Protein AF-A0A0F7LZR5-F1 (afdb_monomer_lite)

Foldseek 3Di:
DPDDCVVVVVVCDPVNVVVVVVVVVVCVVVQLFDFFDPVLLVVLLVLLVVLLVCLVPDPDDPVLSVLSNVLSVQQNVLSVCCVPCPLVSLVVSLVVLVVSCLVCLVVADAPPPPDPSNVSVVSSVVSSVSSQQRSCVRNVNPHPPDDVVVVVCVSNPD

Structure (mmCIF, N/CA/C/O backbone):
data_AF-A0A0F7LZR5-F1
#
_entry.id   AF-A0A0F7LZR5-F1
#
loop_
_atom_site.group_PDB
_atom_site.id
_atom_site.type_symbol
_atom_site.label_atom_id
_atom_site.label_alt_id
_atom_site.label_comp_id
_atom_site.label_asym_id
_atom_site.label_entity_id
_atom_site.label_seq_id
_atom_site.pdbx_PDB_ins_code
_atom_site.Cartn_x
_atom_site.Cartn_y
_atom_site.Cartn_z
_atom_site.occupancy
_atom_site.B_iso_or_equiv
_atom_site.auth_seq_id
_atom_site.auth_comp_id
_atom_site.auth_asym_id
_atom_site.auth_atom_id
_atom_site.pdbx_PDB_model_num
ATOM 1 N N . MET A 1 1 ? 41.044 -17.926 -28.451 1.00 36.34 1 MET A N 1
ATOM 2 C CA . MET A 1 1 ? 40.329 -17.796 -29.738 1.00 36.34 1 MET A CA 1
ATOM 3 C C . MET A 1 1 ? 40.082 -16.314 -29.977 1.00 36.34 1 MET A C 1
ATOM 5 O O . MET A 1 1 ? 39.224 -15.752 -29.316 1.00 36.34 1 MET A O 1
ATOM 9 N N . ASN A 1 2 ? 40.868 -15.677 -30.850 1.00 54.12 2 ASN A N 1
ATOM 10 C CA . ASN A 1 2 ? 40.634 -14.297 -31.284 1.00 54.12 2 ASN A CA 1
ATOM 11 C C . ASN A 1 2 ? 39.696 -14.355 -32.491 1.00 54.12 2 ASN A C 1
ATOM 13 O O . ASN A 1 2 ? 40.158 -14.516 -33.619 1.00 54.12 2 ASN A O 1
ATOM 17 N N . ALA A 1 3 ? 38.384 -14.325 -32.260 1.00 63.50 3 ALA A N 1
ATOM 18 C CA . ALA A 1 3 ? 37.450 -14.141 -33.363 1.00 63.50 3 ALA A CA 1
ATOM 19 C C . ALA A 1 3 ? 37.677 -12.733 -33.938 1.00 63.50 3 ALA A C 1
ATOM 21 O O . ALA A 1 3 ? 37.559 -11.752 -33.204 1.00 63.50 3 ALA A O 1
ATOM 22 N N . SER A 1 4 ? 38.059 -12.635 -35.218 1.00 68.94 4 SER A N 1
ATOM 23 C CA . SER A 1 4 ? 38.174 -11.336 -35.891 1.00 68.94 4 SER A CA 1
ATOM 24 C C . SER A 1 4 ? 36.799 -10.662 -35.919 1.00 68.94 4 SER A C 1
ATOM 26 O O . SER A 1 4 ? 35.791 -11.300 -36.222 1.00 68.94 4 SER A O 1
ATOM 28 N N . TRP A 1 5 ? 36.769 -9.374 -35.580 1.00 69.44 5 TRP A N 1
ATOM 29 C CA . TRP A 1 5 ? 35.590 -8.503 -35.606 1.00 69.44 5 TRP A CA 1
ATOM 30 C C . TRP A 1 5 ? 35.135 -8.163 -37.039 1.00 69.44 5 TRP A C 1
ATOM 32 O O . TRP A 1 5 ? 33.976 -7.832 -37.283 1.00 69.44 5 TRP A O 1
ATOM 42 N N . GLU A 1 6 ? 36.032 -8.299 -38.015 1.00 72.75 6 GLU A N 1
ATOM 43 C CA . GLU A 1 6 ? 35.832 -7.860 -39.402 1.00 72.75 6 GLU A CA 1
ATOM 44 C C . GLU A 1 6 ? 34.637 -8.500 -40.139 1.00 72.75 6 GLU A C 1
ATOM 46 O O . GLU A 1 6 ? 33.969 -7.784 -40.889 1.00 72.75 6 GLU A O 1
ATOM 51 N N . PRO A 1 7 ? 34.304 -9.796 -39.959 1.00 70.12 7 PRO A N 1
ATOM 52 C CA . PRO A 1 7 ? 33.141 -10.400 -40.612 1.00 70.12 7 PRO A CA 1
ATOM 53 C C . PRO A 1 7 ? 31.813 -9.853 -40.076 1.00 70.12 7 PRO A C 1
ATOM 55 O O . PRO A 1 7 ? 30.851 -9.736 -40.832 1.00 70.12 7 PRO A O 1
ATOM 58 N N . TRP A 1 8 ? 31.772 -9.494 -38.790 1.00 67.38 8 TRP A N 1
ATOM 59 C CA . TRP A 1 8 ? 30.579 -8.990 -38.107 1.00 67.38 8 TRP A CA 1
ATOM 60 C C . TRP A 1 8 ? 30.313 -7.523 -38.443 1.00 67.38 8 TRP A C 1
ATOM 62 O O . TRP A 1 8 ? 29.168 -7.137 -38.656 1.00 67.38 8 TRP A O 1
ATOM 72 N N . HIS A 1 9 ? 31.372 -6.724 -38.607 1.00 64.62 9 HIS A N 1
ATOM 73 C CA . HIS A 1 9 ? 31.260 -5.325 -39.026 1.00 64.62 9 HIS A CA 1
ATOM 74 C C . HIS A 1 9 ? 30.577 -5.167 -40.396 1.00 64.62 9 HIS A C 1
ATOM 76 O O . HIS A 1 9 ? 29.868 -4.197 -40.627 1.00 64.62 9 HIS A O 1
ATOM 82 N N . LYS A 1 10 ? 30.748 -6.129 -41.315 1.00 69.81 10 LYS A N 1
ATOM 83 C CA . LYS A 1 10 ? 30.091 -6.098 -42.636 1.00 69.81 10 LYS A CA 1
ATOM 84 C C . LYS A 1 10 ? 28.596 -6.431 -42.601 1.00 69.81 10 LYS A C 1
ATOM 86 O O . LYS A 1 10 ? 27.925 -6.222 -43.604 1.00 69.81 10 LYS A O 1
ATOM 91 N N . GLN A 1 11 ? 28.098 -6.977 -41.492 1.00 71.56 11 GLN A N 1
ATOM 92 C CA . GLN A 1 11 ? 26.682 -7.315 -41.301 1.00 71.56 11 GLN A CA 1
ATOM 93 C C . GLN A 1 11 ? 25.914 -6.218 -40.548 1.00 71.56 11 GLN A C 1
ATOM 95 O O . GLN A 1 11 ? 24.690 -6.246 -40.517 1.00 71.56 11 GLN A O 1
ATOM 100 N N . LEU A 1 12 ? 26.625 -5.258 -39.950 1.00 72.50 12 LEU A N 1
ATOM 101 C CA . LEU A 1 12 ? 26.056 -4.091 -39.282 1.00 72.50 12 LEU A CA 1
ATOM 102 C C . LEU A 1 12 ? 26.033 -2.923 -40.268 1.00 72.50 12 LEU A C 1
ATOM 104 O O . LEU A 1 12 ? 26.916 -2.066 -40.259 1.00 72.50 12 LEU A O 1
ATOM 108 N N . ASP A 1 13 ? 25.046 -2.927 -41.159 1.00 79.31 13 ASP A N 1
ATOM 109 C CA . ASP A 1 13 ? 24.793 -1.788 -42.031 1.00 79.31 13 ASP A CA 1
ATOM 110 C C . ASP A 1 13 ? 24.132 -0.628 -41.264 1.00 79.31 13 ASP A C 1
ATOM 112 O O . ASP A 1 13 ? 23.649 -0.767 -40.136 1.00 79.31 13 ASP A O 1
ATOM 116 N N . GLU A 1 14 ? 24.154 0.556 -41.871 1.00 77.75 14 GLU A N 1
ATOM 117 C CA . GLU A 1 14 ? 23.625 1.784 -41.274 1.00 77.75 14 GLU A CA 1
ATOM 118 C C . GLU A 1 14 ? 22.157 1.639 -40.814 1.00 77.75 14 GLU A C 1
ATOM 120 O O . GLU A 1 14 ? 21.854 2.008 -39.676 1.00 77.75 14 GLU A O 1
ATOM 125 N N . PRO A 1 15 ? 21.247 1.019 -41.598 1.00 83.31 15 PRO A N 1
ATOM 126 C CA . PRO A 1 15 ? 19.884 0.730 -41.150 1.00 83.31 15 PRO A CA 1
ATOM 127 C C . PRO A 1 15 ? 19.816 -0.173 -39.913 1.00 83.31 15 PRO A C 1
ATOM 129 O O . PRO A 1 15 ? 19.000 0.079 -39.025 1.00 83.31 15 PRO A O 1
ATOM 132 N N . THR A 1 16 ? 20.669 -1.198 -39.818 1.00 82.56 16 THR A N 1
ATOM 133 C CA . THR A 1 16 ? 20.734 -2.084 -38.645 1.00 82.56 16 THR A CA 1
ATOM 134 C C . THR A 1 16 ? 21.206 -1.328 -37.405 1.00 82.56 16 THR A C 1
ATOM 136 O O . THR A 1 16 ? 20.631 -1.500 -36.330 1.00 82.56 16 THR A O 1
ATOM 139 N N . LEU A 1 17 ? 22.203 -0.450 -37.544 1.00 83.81 17 LEU A N 1
ATOM 140 C CA . LEU A 1 17 ? 22.686 0.401 -36.452 1.00 83.81 17 LEU A CA 1
ATOM 141 C C . LEU A 1 17 ? 21.621 1.400 -35.990 1.00 83.81 17 LEU A C 1
ATOM 143 O O . LEU A 1 17 ? 21.428 1.557 -34.785 1.00 83.81 17 LEU A O 1
ATOM 147 N N . TYR A 1 18 ? 20.875 2.006 -36.917 1.00 84.56 18 TYR A N 1
ATOM 148 C CA . TYR A 1 18 ? 19.732 2.851 -36.574 1.00 84.56 18 TYR A CA 1
ATOM 149 C C . TYR A 1 18 ? 18.621 2.060 -35.882 1.00 84.56 18 TYR A C 1
ATOM 151 O O . TYR A 1 18 ? 18.083 2.519 -34.879 1.00 84.56 18 TYR A O 1
ATOM 159 N N . GLY A 1 19 ? 18.302 0.853 -36.355 1.00 85.56 19 GLY A N 1
ATOM 160 C CA . GLY A 1 19 ? 17.333 -0.033 -35.705 1.00 85.56 19 GLY A CA 1
ATOM 161 C C . GLY A 1 19 ? 17.742 -0.397 -34.275 1.00 85.56 19 GLY A C 1
ATOM 162 O O . GLY A 1 19 ? 16.918 -0.340 -33.363 1.00 85.56 19 GLY A O 1
ATOM 163 N N . LEU A 1 20 ? 19.026 -0.694 -34.060 1.00 85.88 20 LEU A N 1
ATOM 164 C CA . LEU A 1 20 ? 19.613 -0.918 -32.737 1.00 85.88 20 LEU A CA 1
ATOM 165 C C . LEU A 1 20 ? 19.554 0.333 -31.863 1.00 85.88 20 LEU A C 1
ATOM 167 O O . LEU A 1 20 ? 19.222 0.219 -30.689 1.00 85.88 20 LEU A O 1
ATOM 171 N N . GLN A 1 21 ? 19.829 1.511 -32.420 1.00 82.50 21 GLN A N 1
ATOM 172 C CA . GLN A 1 21 ? 19.726 2.777 -31.702 1.00 82.50 21 GLN A CA 1
ATOM 173 C C . GLN A 1 21 ? 18.281 3.066 -31.287 1.00 82.50 21 GLN A C 1
ATOM 175 O O . GLN A 1 21 ? 18.044 3.378 -30.129 1.00 82.50 21 GLN A O 1
ATOM 180 N N . PHE A 1 22 ? 17.302 2.885 -32.176 1.00 85.44 22 PHE A N 1
ATOM 181 C CA . PHE A 1 22 ? 15.886 3.023 -31.833 1.00 85.44 22 PHE A CA 1
ATOM 182 C C . PHE A 1 22 ? 15.444 1.997 -30.791 1.00 85.44 22 PHE A C 1
ATOM 184 O O . PHE A 1 22 ? 14.719 2.348 -29.866 1.00 85.44 22 PHE A O 1
ATOM 191 N N . ALA A 1 23 ? 15.881 0.741 -30.910 1.00 82.56 23 ALA A N 1
ATOM 192 C CA . ALA A 1 23 ? 15.577 -0.295 -29.931 1.00 82.56 23 ALA A CA 1
ATOM 193 C C . ALA A 1 23 ? 16.229 -0.001 -28.574 1.00 82.56 23 ALA A C 1
ATOM 195 O O . ALA A 1 23 ? 15.583 -0.180 -27.548 1.00 82.56 23 ALA A O 1
ATOM 196 N N . ALA A 1 24 ? 17.470 0.489 -28.556 1.00 78.00 24 ALA A N 1
ATOM 197 C CA . ALA A 1 24 ? 18.178 0.901 -27.350 1.00 78.00 24 ALA A CA 1
ATOM 198 C C . ALA A 1 24 ? 17.545 2.147 -26.719 1.00 78.00 24 ALA A C 1
ATOM 200 O O . ALA A 1 24 ? 17.369 2.177 -25.507 1.00 78.00 24 ALA A O 1
ATOM 201 N N . ASP A 1 25 ? 17.134 3.130 -27.519 1.00 74.94 25 ASP A N 1
ATOM 202 C CA . ASP A 1 25 ? 16.418 4.322 -27.066 1.00 74.94 25 ASP A CA 1
ATOM 203 C C . ASP A 1 25 ? 15.039 3.957 -26.516 1.00 74.94 25 ASP A C 1
ATOM 205 O O . ASP A 1 25 ? 14.636 4.455 -25.468 1.00 74.94 25 ASP A O 1
ATOM 209 N N . GLN A 1 26 ? 14.307 3.071 -27.192 1.00 77.19 26 GLN A N 1
ATOM 210 C CA . GLN A 1 26 ? 13.007 2.585 -26.739 1.00 77.19 26 GLN A CA 1
ATOM 211 C C . GLN A 1 26 ? 13.154 1.757 -25.464 1.00 77.19 26 GLN A C 1
ATOM 213 O O . GLN A 1 26 ? 12.394 1.952 -24.515 1.00 77.19 26 GLN A O 1
ATOM 218 N N . LEU A 1 27 ? 14.157 0.875 -25.415 1.00 69.94 27 LEU A N 1
ATOM 219 C CA . LEU A 1 27 ? 14.478 0.094 -24.233 1.00 69.94 27 LEU A CA 1
ATOM 220 C C . LEU A 1 27 ? 14.853 1.027 -23.089 1.00 69.94 27 LEU A C 1
ATOM 222 O O . LEU A 1 27 ? 14.236 0.913 -22.048 1.00 69.94 27 LEU A O 1
ATOM 226 N N . SER A 1 28 ? 15.740 1.999 -23.301 1.00 64.69 28 SER A N 1
ATOM 227 C CA . SER A 1 28 ? 16.153 3.005 -22.316 1.00 64.69 28 SER A CA 1
ATOM 228 C C . SER A 1 28 ? 14.973 3.821 -21.777 1.00 64.69 28 SER A C 1
ATOM 230 O O . SER A 1 28 ? 14.853 4.014 -20.567 1.00 64.69 28 SER A O 1
ATOM 232 N N . ARG A 1 29 ? 14.049 4.242 -22.653 1.00 63.53 29 ARG A N 1
ATOM 233 C CA . ARG A 1 29 ? 12.808 4.935 -22.265 1.00 63.53 29 ARG A CA 1
ATOM 234 C C . ARG A 1 29 ? 11.862 4.023 -21.481 1.00 63.53 29 ARG A C 1
ATOM 236 O O . ARG A 1 29 ? 11.240 4.474 -20.526 1.00 63.53 29 ARG A O 1
ATOM 243 N N . SER A 1 30 ? 11.765 2.745 -21.851 1.00 61.44 30 SER A N 1
ATOM 244 C CA . SER A 1 30 ? 10.934 1.752 -21.150 1.00 61.44 30 SER A CA 1
ATOM 245 C C . SER A 1 30 ? 11.573 1.211 -19.860 1.00 61.44 30 SER A C 1
ATOM 247 O O . SER A 1 30 ? 10.865 0.813 -18.937 1.00 61.44 30 SER A O 1
ATOM 249 N N . SER A 1 31 ? 12.905 1.247 -19.769 1.00 54.59 31 SER A N 1
ATOM 250 C CA . SER A 1 31 ? 13.726 0.769 -18.657 1.00 54.59 31 SER A CA 1
ATOM 251 C C . SER A 1 31 ? 13.988 1.852 -17.614 1.00 54.59 31 SER A C 1
ATOM 253 O O . SER A 1 31 ? 14.720 1.603 -16.662 1.00 54.59 31 SER A O 1
ATOM 255 N N . GLY A 1 32 ? 13.391 3.043 -17.759 1.00 51.31 32 GLY A N 1
ATOM 256 C CA . GLY A 1 32 ? 13.350 4.066 -16.705 1.00 51.31 32 GLY A CA 1
ATOM 257 C C . GLY A 1 32 ? 12.636 3.596 -15.430 1.00 51.31 32 GLY A C 1
ATOM 258 O O . GLY A 1 32 ? 12.654 4.290 -14.419 1.00 51.31 32 GLY A O 1
ATOM 259 N N . LYS A 1 33 ? 12.026 2.406 -15.470 1.00 55.88 33 LYS A N 1
ATOM 260 C CA . LYS A 1 33 ? 11.484 1.704 -14.314 1.00 55.88 33 LYS A CA 1
ATOM 261 C C . LYS A 1 33 ? 12.590 0.889 -13.655 1.00 55.88 33 LYS A C 1
ATOM 263 O O . LYS A 1 33 ? 12.980 -0.169 -14.150 1.00 55.88 33 LYS A O 1
ATOM 268 N N . THR A 1 34 ? 13.099 1.377 -12.535 1.00 62.09 34 THR A N 1
ATOM 269 C CA . THR A 1 34 ? 13.981 0.609 -11.660 1.00 62.09 34 THR A CA 1
ATOM 270 C C . THR A 1 34 ? 13.169 -0.518 -11.031 1.00 62.09 34 THR A C 1
ATOM 272 O O . THR A 1 34 ? 12.163 -0.288 -10.359 1.00 62.09 34 THR A O 1
ATOM 275 N N . ALA A 1 35 ? 13.592 -1.763 -11.262 1.00 68.50 35 ALA A N 1
ATOM 276 C CA . ALA A 1 35 ? 13.039 -2.889 -10.525 1.00 68.50 35 ALA A CA 1
ATOM 277 C C . ALA A 1 35 ? 13.261 -2.644 -9.027 1.00 68.50 35 ALA A C 1
ATOM 279 O O . ALA A 1 35 ? 14.375 -2.326 -8.602 1.00 68.50 35 ALA A O 1
ATOM 280 N N . LEU A 1 36 ? 12.197 -2.773 -8.240 1.00 77.44 36 LEU A N 1
ATOM 281 C CA . LEU A 1 36 ? 12.289 -2.653 -6.796 1.00 77.44 36 LEU A CA 1
ATOM 282 C C . LEU A 1 36 ? 13.160 -3.792 -6.252 1.00 77.44 36 LEU A C 1
ATOM 284 O O . LEU A 1 36 ? 13.072 -4.921 -6.752 1.00 77.44 36 LEU A O 1
ATOM 288 N N . PRO A 1 37 ? 13.998 -3.534 -5.233 1.00 79.19 37 PRO A N 1
ATOM 289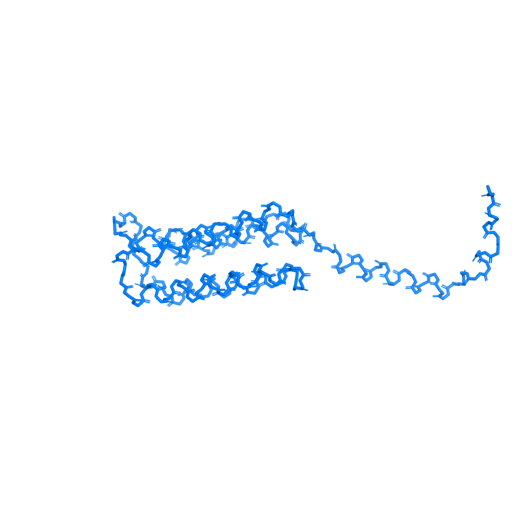 C CA . PRO A 1 37 ? 14.721 -4.593 -4.548 1.00 79.19 37 PRO A CA 1
ATOM 290 C C . PRO A 1 37 ? 13.748 -5.667 -4.045 1.00 79.19 37 PRO A C 1
ATOM 292 O O . PRO A 1 37 ? 12.741 -5.346 -3.419 1.00 79.19 37 PRO A O 1
ATOM 295 N N . GLY A 1 38 ? 14.058 -6.949 -4.270 1.00 81.44 38 GLY A N 1
ATOM 296 C CA . GLY A 1 38 ? 13.178 -8.059 -3.865 1.00 81.44 38 GLY A CA 1
ATOM 297 C C . GLY A 1 38 ? 12.797 -8.021 -2.380 1.00 81.44 38 GLY A C 1
ATOM 298 O O . G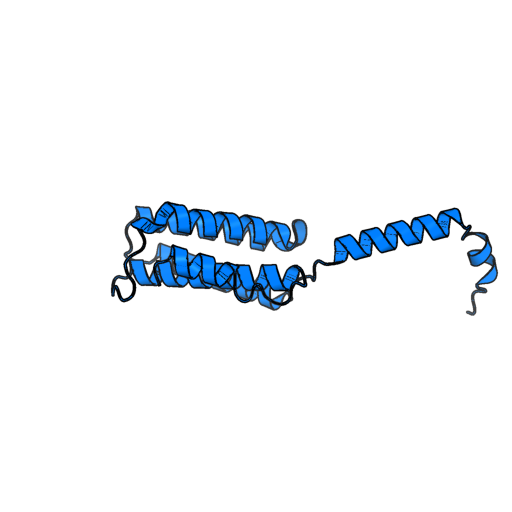LY A 1 38 ? 11.638 -8.228 -2.041 1.00 81.44 38 GLY A O 1
ATOM 299 N N . LYS A 1 39 ? 13.736 -7.607 -1.519 1.00 86.75 39 LYS A N 1
ATOM 300 C CA . LYS A 1 39 ? 13.509 -7.390 -0.081 1.00 86.75 39 LYS A CA 1
ATOM 301 C C . LYS A 1 39 ? 12.372 -6.406 0.230 1.00 86.75 39 LYS A C 1
ATOM 303 O O . LYS A 1 39 ? 11.688 -6.567 1.234 1.00 86.75 39 LYS A O 1
ATOM 308 N N . ASP A 1 40 ? 12.172 -5.385 -0.604 1.00 88.25 40 ASP A N 1
ATOM 309 C CA . ASP A 1 40 ? 11.177 -4.341 -0.355 1.00 88.25 40 ASP A CA 1
ATOM 310 C C . ASP A 1 40 ? 9.778 -4.850 -0.722 1.00 88.25 40 ASP A C 1
ATOM 312 O O . ASP A 1 40 ? 8.811 -4.573 -0.015 1.00 88.25 40 ASP A O 1
ATOM 316 N N . ILE A 1 41 ? 9.693 -5.671 -1.774 1.00 90.44 41 ILE A N 1
ATOM 317 C CA . ILE A 1 41 ? 8.477 -6.397 -2.159 1.00 90.44 41 ILE A CA 1
ATOM 318 C C . ILE A 1 41 ? 8.110 -7.449 -1.104 1.00 90.44 41 ILE A C 1
ATOM 320 O O . ILE A 1 41 ? 6.955 -7.521 -0.693 1.00 90.44 41 ILE A O 1
ATOM 324 N N . GLU A 1 42 ? 9.083 -8.225 -0.623 1.00 91.38 42 GLU A N 1
ATOM 325 C CA . GLU A 1 42 ? 8.882 -9.219 0.441 1.00 91.38 42 GLU A CA 1
ATOM 326 C C . GLU A 1 42 ? 8.434 -8.563 1.759 1.00 91.38 42 GLU A C 1
ATOM 328 O O . GLU A 1 42 ? 7.507 -9.047 2.410 1.00 91.38 42 GLU A O 1
ATOM 333 N N . SER A 1 43 ? 9.038 -7.425 2.128 1.00 93.50 43 SER A N 1
ATOM 334 C CA . SER A 1 43 ? 8.621 -6.625 3.290 1.00 93.50 43 SER A CA 1
ATOM 335 C C . SER A 1 43 ? 7.180 -6.145 3.143 1.00 93.50 43 SER A C 1
ATOM 337 O O . SER A 1 43 ? 6.389 -6.315 4.066 1.00 93.50 43 SER A O 1
ATOM 339 N N . LEU A 1 44 ? 6.820 -5.587 1.981 1.00 94.12 44 LEU A N 1
ATOM 340 C CA . LEU A 1 44 ? 5.461 -5.115 1.715 1.00 94.12 44 LEU A CA 1
ATOM 341 C C . LEU A 1 44 ? 4.443 -6.262 1.781 1.00 94.12 44 LEU A C 1
ATOM 343 O O . LEU A 1 44 ? 3.365 -6.096 2.348 1.00 94.12 44 LEU A O 1
ATOM 347 N N . GLN A 1 45 ? 4.788 -7.432 1.241 1.00 94.50 45 GLN A N 1
ATOM 348 C CA . GLN A 1 45 ? 3.940 -8.619 1.314 1.00 94.50 45 GLN A CA 1
ATOM 349 C C . GLN A 1 45 ? 3.703 -9.059 2.766 1.00 94.50 45 GLN A C 1
ATOM 351 O O . GLN A 1 45 ? 2.563 -9.319 3.144 1.00 94.50 45 GLN A O 1
ATOM 356 N N . SER A 1 46 ? 4.755 -9.086 3.589 1.00 94.94 46 SER A N 1
ATOM 357 C CA . SER A 1 46 ? 4.651 -9.425 5.015 1.00 94.94 46 SER A CA 1
ATOM 358 C C . SER A 1 46 ? 3.807 -8.408 5.793 1.00 94.94 46 SER A C 1
ATOM 360 O O . SER A 1 46 ? 2.946 -8.790 6.583 1.00 94.94 46 SER A O 1
ATOM 362 N N . GLU A 1 47 ? 3.998 -7.110 5.539 1.00 94.56 47 GLU A N 1
ATOM 363 C CA . GLU A 1 47 ? 3.207 -6.032 6.151 1.00 94.56 47 GLU A CA 1
ATOM 364 C C . GLU A 1 47 ? 1.714 -6.143 5.793 1.00 94.56 47 GLU A C 1
ATOM 366 O O . GLU A 1 47 ? 0.854 -5.973 6.661 1.00 94.56 47 GLU A O 1
ATOM 371 N N . LEU A 1 48 ? 1.399 -6.476 4.537 1.00 95.88 48 LEU A N 1
ATOM 372 C CA . LEU A 1 48 ? 0.029 -6.708 4.069 1.00 95.88 48 LEU A CA 1
ATOM 373 C C . LEU A 1 48 ? -0.629 -7.898 4.759 1.00 95.88 48 LEU A C 1
ATOM 375 O O . LEU A 1 48 ? -1.769 -7.783 5.203 1.00 95.88 48 LEU A O 1
ATOM 379 N N . GLU A 1 49 ? 0.076 -9.022 4.852 1.00 95.62 49 GLU A N 1
ATOM 380 C CA . GLU A 1 49 ? -0.442 -10.244 5.471 1.00 95.62 49 GLU A CA 1
ATOM 381 C C . GLU A 1 49 ? -0.709 -10.030 6.965 1.00 95.62 49 GLU A C 1
ATOM 383 O O . GLU A 1 49 ? -1.804 -10.301 7.453 1.00 95.62 49 GLU A O 1
ATOM 388 N N . GLN A 1 50 ? 0.226 -9.381 7.662 1.00 96.06 50 GLN A N 1
ATOM 389 C CA . GLN A 1 50 ? 0.031 -8.990 9.057 1.00 96.06 50 GLN A CA 1
ATOM 390 C C . GLN A 1 50 ? -1.155 -8.037 9.233 1.00 96.06 50 GLN A C 1
ATOM 392 O O . GLN A 1 50 ? -1.912 -8.156 10.198 1.00 96.06 50 GLN A O 1
ATOM 397 N N . LEU A 1 51 ? -1.332 -7.053 8.346 1.00 96.69 51 LEU A N 1
ATOM 398 C CA . LEU A 1 51 ? -2.452 -6.120 8.451 1.00 96.69 51 LEU A CA 1
ATOM 399 C C . LEU A 1 51 ? -3.794 -6.799 8.147 1.00 96.69 51 LEU A C 1
ATOM 401 O O . LEU A 1 51 ? -4.769 -6.513 8.841 1.00 96.69 51 LEU A O 1
ATOM 405 N N . LEU A 1 52 ? -3.839 -7.715 7.177 1.00 96.56 52 LEU A N 1
ATOM 406 C CA . LEU A 1 52 ? -5.010 -8.548 6.891 1.00 96.56 52 LEU A CA 1
ATOM 407 C C . LEU A 1 52 ? -5.416 -9.359 8.124 1.00 96.56 52 LEU A C 1
ATOM 409 O O . LEU A 1 52 ? -6.551 -9.225 8.582 1.00 96.56 52 LEU A O 1
ATOM 413 N N . ASP A 1 53 ? -4.485 -10.114 8.708 1.00 96.62 53 ASP A N 1
ATOM 414 C CA . ASP A 1 53 ? -4.741 -10.933 9.897 1.00 96.62 53 ASP A CA 1
ATOM 415 C C . ASP A 1 53 ? -5.226 -10.083 11.076 1.00 96.62 53 ASP A C 1
ATOM 417 O O . ASP A 1 53 ? -6.217 -10.416 11.736 1.00 96.62 53 ASP A O 1
ATOM 421 N N . ASN A 1 54 ? -4.590 -8.928 11.292 1.00 96.50 54 ASN A N 1
ATOM 422 C CA . ASN A 1 54 ? -5.000 -7.982 12.325 1.00 96.50 54 ASN A CA 1
ATOM 423 C C . ASN A 1 54 ? -6.429 -7.469 12.090 1.00 96.50 54 ASN A C 1
ATOM 425 O O . ASN A 1 54 ? -7.229 -7.439 13.021 1.00 96.50 54 ASN A O 1
ATOM 429 N N . VAL A 1 55 ? -6.786 -7.086 10.858 1.00 97.06 55 VAL A N 1
ATOM 430 C CA . VAL A 1 55 ? -8.141 -6.611 10.529 1.00 97.06 55 VAL A CA 1
ATOM 431 C C . VAL A 1 55 ? -9.175 -7.716 10.755 1.00 97.06 55 VAL A C 1
ATOM 433 O O . VAL A 1 55 ? -10.218 -7.448 11.360 1.00 97.06 55 VAL A O 1
ATOM 436 N N . ILE A 1 56 ? -8.891 -8.951 10.326 1.00 96.00 56 ILE A N 1
ATOM 437 C CA . ILE A 1 56 ? -9.780 -10.108 10.519 1.00 96.00 56 ILE A CA 1
ATOM 438 C C . ILE A 1 56 ? -10.038 -10.332 12.013 1.00 96.00 56 ILE A C 1
ATOM 440 O O . ILE A 1 56 ? -11.202 -10.407 12.429 1.00 96.00 56 ILE A O 1
ATOM 444 N N . GLY A 1 57 ? -8.968 -10.369 12.812 1.00 95.88 57 GLY A N 1
ATOM 445 C CA . GLY A 1 57 ? -9.009 -10.623 14.254 1.00 95.88 57 GLY A CA 1
ATOM 446 C C . GLY A 1 57 ? -9.441 -9.441 15.129 1.00 95.88 57 GLY A C 1
ATOM 447 O O . GLY A 1 57 ? -9.616 -9.622 16.328 1.00 95.88 57 GLY A O 1
ATOM 448 N N . SER A 1 58 ? -9.608 -8.243 14.566 1.00 96.62 58 SER A N 1
ATOM 449 C CA . SER A 1 58 ? -9.952 -7.032 15.328 1.00 96.62 58 SER A CA 1
ATOM 450 C C . SER A 1 58 ? -11.410 -6.977 15.793 1.00 96.62 58 SER A C 1
ATOM 452 O O . SER A 1 58 ? -12.255 -7.708 15.291 1.00 96.62 58 SER A O 1
ATOM 454 N N . ASP A 1 59 ? -11.747 -6.026 16.663 1.00 95.38 59 ASP A N 1
ATOM 455 C CA . ASP A 1 59 ? -13.135 -5.742 17.069 1.00 95.38 59 ASP A CA 1
ATOM 456 C C . ASP A 1 59 ? -13.757 -4.544 16.322 1.00 95.38 59 ASP A C 1
ATOM 458 O O . ASP A 1 59 ? -14.779 -3.996 16.739 1.00 95.38 59 ASP A O 1
ATOM 462 N N . ILE A 1 60 ? -13.161 -4.106 15.202 1.00 96.00 60 ILE A N 1
ATOM 463 C CA . ILE A 1 60 ? -13.719 -2.992 14.419 1.00 96.00 60 ILE A CA 1
ATOM 464 C C . ILE A 1 60 ? -15.044 -3.393 13.741 1.00 96.00 60 ILE A C 1
ATOM 466 O O . ILE A 1 60 ? -15.267 -4.581 13.468 1.00 96.00 60 ILE A O 1
ATOM 470 N N . PRO A 1 61 ? -15.921 -2.424 13.408 1.00 95.81 61 PRO A N 1
ATOM 471 C CA . PRO A 1 61 ? -17.211 -2.706 12.783 1.00 95.81 61 PRO A CA 1
ATOM 472 C C . PRO A 1 61 ? -17.088 -3.587 11.535 1.00 95.81 61 PRO A C 1
ATOM 474 O O . PRO A 1 61 ? -16.214 -3.374 10.696 1.00 95.81 61 PRO A O 1
ATOM 477 N N . GLN A 1 62 ? -18.002 -4.546 11.365 1.00 95.50 62 GLN A N 1
ATOM 478 C CA . GLN A 1 62 ? -17.938 -5.530 10.275 1.00 95.50 62 GLN A CA 1
ATOM 479 C C . GLN A 1 62 ? -17.902 -4.888 8.878 1.00 95.50 62 GLN A C 1
ATOM 481 O O . GLN A 1 62 ? -17.176 -5.358 8.002 1.00 95.50 62 GLN A O 1
ATOM 486 N N . GLY A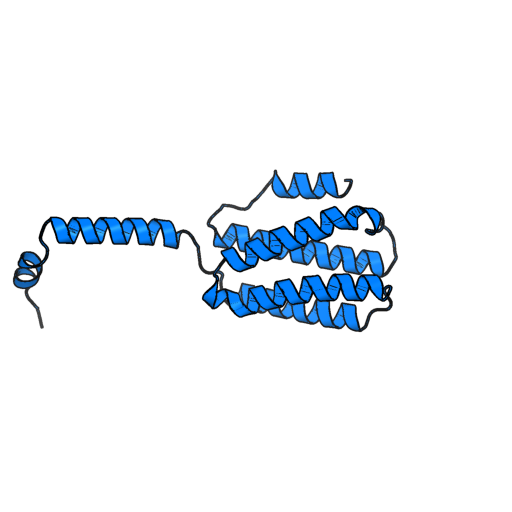 1 63 ? -18.638 -3.789 8.679 1.00 93.94 63 GLY A N 1
ATOM 487 C CA . GLY A 1 63 ? -18.576 -3.013 7.438 1.00 93.94 63 GLY A CA 1
ATOM 488 C C . GLY A 1 63 ? -17.178 -2.446 7.181 1.00 93.94 63 GLY A C 1
ATOM 489 O O . GLY A 1 63 ? -16.657 -2.574 6.076 1.00 93.94 63 GLY A O 1
ATOM 490 N N . LEU A 1 64 ? -16.528 -1.911 8.218 1.00 94.06 64 LEU A N 1
ATOM 491 C CA . LEU A 1 64 ? -15.169 -1.380 8.129 1.00 94.06 64 LEU A CA 1
ATOM 492 C C . LEU A 1 64 ? -14.135 -2.489 7.884 1.00 94.06 64 LEU A C 1
ATOM 494 O O . LEU A 1 64 ? -13.252 -2.312 7.047 1.00 94.06 64 LEU A O 1
ATOM 498 N N . LYS A 1 65 ? -14.286 -3.662 8.521 1.00 96.88 65 LYS A N 1
ATOM 499 C CA . LYS A 1 65 ? -13.467 -4.844 8.195 1.00 96.88 65 LYS A CA 1
ATOM 500 C C . LYS A 1 65 ? -13.558 -5.177 6.712 1.00 96.88 65 LYS A C 1
ATOM 502 O O . LYS A 1 65 ? -12.534 -5.259 6.046 1.00 96.88 65 LYS A O 1
ATOM 507 N N . ALA A 1 66 ? -14.772 -5.329 6.180 1.00 95.81 66 ALA A N 1
ATOM 508 C CA . ALA A 1 66 ? -14.975 -5.669 4.774 1.00 95.81 66 ALA A CA 1
ATOM 509 C C . ALA A 1 66 ? -14.354 -4.625 3.828 1.00 95.81 66 ALA A C 1
ATOM 511 O O . ALA A 1 66 ? -13.743 -4.992 2.823 1.00 95.81 66 ALA A O 1
ATOM 512 N N . LEU A 1 67 ? -14.458 -3.335 4.170 1.00 94.44 67 LEU A N 1
ATOM 513 C CA . LEU A 1 67 ? -13.824 -2.256 3.414 1.00 94.44 67 LEU A CA 1
ATOM 514 C C . LEU A 1 67 ? -12.295 -2.369 3.413 1.00 94.44 67 LEU A C 1
ATOM 516 O O . LEU A 1 67 ? -11.693 -2.288 2.341 1.00 94.44 67 LEU A O 1
ATOM 520 N N . PHE A 1 68 ? -11.661 -2.589 4.568 1.00 96.62 68 PHE A N 1
ATOM 521 C CA . PHE A 1 68 ? -10.210 -2.774 4.625 1.00 96.62 68 PHE A CA 1
ATOM 522 C C . PHE A 1 68 ? -9.769 -4.031 3.883 1.00 96.62 68 PHE A C 1
ATOM 524 O O . PHE A 1 68 ? -8.896 -3.933 3.027 1.00 96.62 68 PHE A O 1
ATOM 531 N N . LEU A 1 69 ? -10.407 -5.179 4.128 1.00 96.75 69 LEU A N 1
ATOM 532 C CA . LEU A 1 69 ? -10.052 -6.442 3.474 1.00 96.75 69 LEU A CA 1
ATOM 533 C C . LEU A 1 69 ? -10.097 -6.328 1.951 1.00 96.75 69 LEU A C 1
ATOM 535 O O . LEU A 1 69 ? -9.161 -6.757 1.285 1.00 96.75 69 LEU A O 1
ATOM 539 N N . ARG A 1 70 ? -11.124 -5.678 1.390 1.00 95.75 70 ARG A N 1
ATOM 540 C CA . ARG A 1 70 ? -11.214 -5.448 -0.059 1.00 95.75 70 ARG A CA 1
ATOM 541 C C . ARG A 1 70 ? -10.001 -4.688 -0.603 1.00 95.75 70 ARG A C 1
ATOM 543 O O . ARG A 1 70 ? -9.460 -5.069 -1.635 1.00 95.75 70 ARG A O 1
ATOM 550 N N . ASN A 1 71 ? -9.599 -3.603 0.059 1.00 95.50 71 ASN A N 1
ATOM 551 C CA . ASN A 1 71 ? -8.476 -2.785 -0.403 1.00 95.50 71 ASN A CA 1
ATOM 552 C C . ASN A 1 71 ? -7.134 -3.502 -0.198 1.00 95.50 71 ASN A C 1
ATOM 554 O O . ASN A 1 71 ? -6.301 -3.509 -1.098 1.00 95.50 71 ASN A O 1
ATOM 558 N 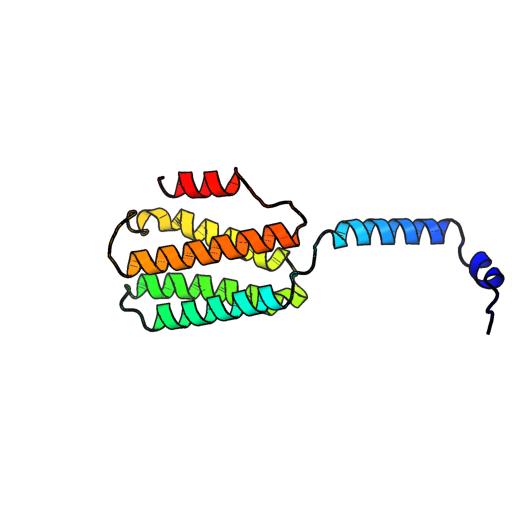N . LEU A 1 72 ? -6.943 -4.145 0.956 1.00 97.25 72 LEU A N 1
ATOM 559 C CA . LEU A 1 72 ? -5.726 -4.892 1.273 1.00 97.25 72 LEU A CA 1
ATOM 560 C C . LEU A 1 72 ? -5.516 -6.073 0.319 1.00 97.25 72 LEU A C 1
ATOM 562 O O . LEU A 1 72 ? -4.401 -6.281 -0.148 1.00 97.25 72 LEU A O 1
ATOM 566 N N . GLU A 1 73 ? -6.577 -6.801 -0.036 1.00 96.94 73 GLU A N 1
ATOM 567 C CA . GLU A 1 73 ? -6.510 -7.884 -1.024 1.00 96.94 73 GLU A CA 1
ATOM 568 C C . GLU A 1 73 ? -6.180 -7.383 -2.432 1.00 96.94 73 GLU A C 1
ATOM 570 O O . GLU A 1 73 ? -5.396 -8.011 -3.142 1.00 96.94 73 GLU A O 1
ATOM 575 N N . SER A 1 74 ? -6.724 -6.229 -2.826 1.00 96.06 74 SER A N 1
ATOM 576 C CA . SER A 1 74 ? -6.401 -5.592 -4.109 1.00 96.06 74 SER A CA 1
ATOM 577 C C . SER A 1 74 ? -4.907 -5.255 -4.195 1.00 96.06 74 SER A C 1
ATOM 579 O O . SER A 1 74 ? -4.221 -5.630 -5.150 1.00 96.06 74 SER A O 1
ATOM 581 N N . ILE A 1 75 ? -4.365 -4.650 -3.133 1.00 96.56 75 ILE A N 1
ATOM 582 C CA . ILE A 1 75 ? -2.935 -4.347 -3.027 1.00 96.56 75 ILE A CA 1
ATOM 583 C C . ILE A 1 75 ? -2.109 -5.641 -3.028 1.00 96.56 75 ILE A C 1
ATOM 585 O O . ILE A 1 75 ? -1.151 -5.754 -3.793 1.00 96.56 75 ILE A O 1
ATOM 589 N N . ARG A 1 76 ? -2.489 -6.645 -2.226 1.00 95.75 76 ARG A N 1
ATOM 590 C CA . ARG A 1 76 ? -1.805 -7.948 -2.162 1.00 95.75 76 ARG A CA 1
ATOM 591 C C . ARG A 1 76 ? -1.748 -8.626 -3.527 1.00 95.75 76 ARG A C 1
ATOM 593 O O . ARG A 1 76 ? -0.699 -9.143 -3.912 1.00 95.75 76 ARG A O 1
ATOM 600 N N . HIS A 1 77 ? -2.843 -8.590 -4.282 1.00 95.31 77 HIS A N 1
ATOM 601 C CA . HIS A 1 77 ? -2.879 -9.109 -5.642 1.00 95.31 77 HIS A CA 1
ATOM 602 C C . HIS A 1 77 ? -1.893 -8.372 -6.555 1.00 95.31 77 HIS A C 1
ATOM 604 O O . HIS A 1 77 ? -1.162 -9.016 -7.306 1.00 95.31 77 HIS A O 1
ATOM 610 N N . SER A 1 78 ? -1.823 -7.043 -6.474 1.00 94.75 78 SER A N 1
ATOM 611 C CA . SER A 1 78 ? -0.875 -6.261 -7.271 1.00 94.75 78 SER A CA 1
ATOM 612 C C . SER A 1 78 ? 0.585 -6.560 -6.934 1.00 94.75 78 SER A C 1
ATOM 614 O O . SER A 1 78 ? 1.397 -6.759 -7.840 1.00 94.75 78 SER A O 1
ATOM 616 N N . VAL A 1 79 ? 0.905 -6.711 -5.646 1.00 94.19 79 VAL A N 1
ATOM 617 C CA . VAL A 1 79 ? 2.225 -7.170 -5.187 1.00 94.19 79 VAL A CA 1
ATOM 618 C C . VAL A 1 79 ? 2.557 -8.547 -5.770 1.00 94.19 79 VAL A C 1
ATOM 620 O O . VAL A 1 79 ? 3.648 -8.739 -6.306 1.00 94.19 79 VAL A O 1
ATOM 623 N N . LEU A 1 80 ? 1.605 -9.486 -5.756 1.00 91.94 80 LEU A N 1
ATOM 624 C CA . LEU A 1 80 ? 1.787 -10.826 -6.325 1.00 91.94 80 LEU A CA 1
ATOM 625 C C . LEU A 1 80 ? 2.099 -10.784 -7.831 1.00 91.94 80 LEU A C 1
ATOM 627 O O . LEU A 1 80 ? 2.975 -11.510 -8.307 1.00 91.94 80 LEU A O 1
ATOM 631 N N . VAL A 1 81 ? 1.403 -9.933 -8.591 1.00 91.81 81 VAL A N 1
ATOM 632 C CA . VAL A 1 81 ? 1.602 -9.806 -10.046 1.00 91.81 81 VAL A CA 1
ATOM 633 C C . VAL A 1 81 ? 2.649 -8.755 -10.430 1.00 91.81 81 VAL A C 1
ATOM 635 O O . VAL A 1 81 ? 2.825 -8.488 -11.620 1.00 91.81 81 VAL A O 1
ATOM 638 N N . TYR A 1 82 ? 3.398 -8.200 -9.470 1.00 89.81 82 TYR A N 1
ATOM 639 C CA . TYR A 1 82 ? 4.435 -7.190 -9.713 1.00 89.81 82 TYR A CA 1
ATOM 640 C C . TYR A 1 82 ? 5.475 -7.653 -10.740 1.00 89.81 82 TYR A C 1
ATOM 642 O O . TYR A 1 82 ? 5.876 -6.894 -11.615 1.00 89.81 82 TYR A O 1
ATOM 650 N N . ARG A 1 83 ? 5.868 -8.933 -10.717 1.00 82.88 83 ARG A N 1
ATOM 651 C CA . ARG A 1 83 ? 6.818 -9.494 -11.699 1.00 82.88 83 ARG A CA 1
ATOM 652 C C . ARG A 1 83 ? 6.301 -9.478 -13.144 1.00 82.88 83 ARG A C 1
ATOM 654 O O . ARG A 1 83 ? 7.092 -9.668 -14.061 1.00 82.88 83 ARG A O 1
ATOM 661 N N . ILE A 1 84 ? 4.994 -9.296 -13.329 1.00 86.44 84 ILE A N 1
ATOM 662 C CA . ILE A 1 84 ? 4.315 -9.252 -14.628 1.00 86.44 84 ILE A CA 1
ATOM 663 C C . ILE A 1 84 ? 3.998 -7.801 -15.002 1.00 86.44 84 ILE A C 1
ATOM 665 O O . ILE A 1 84 ? 4.329 -7.368 -16.101 1.00 86.44 84 ILE A O 1
ATOM 669 N N . LYS A 1 85 ? 3.361 -7.050 -14.094 1.00 86.31 85 LYS A N 1
ATOM 670 C CA . LYS A 1 85 ? 2.898 -5.674 -14.344 1.00 86.31 85 LYS A CA 1
ATOM 671 C C . LYS A 1 85 ? 3.948 -4.596 -14.060 1.00 86.31 85 LYS A C 1
ATOM 673 O O . LYS A 1 85 ? 3.765 -3.447 -14.448 1.00 86.31 85 LYS A O 1
ATOM 678 N N . GLY A 1 86 ? 5.036 -4.942 -13.380 1.00 87.56 86 GLY A N 1
ATOM 679 C CA . GLY A 1 86 ? 6.028 -3.984 -12.910 1.00 87.56 86 GLY A CA 1
ATOM 680 C C . GLY A 1 86 ? 5.429 -2.945 -11.961 1.00 87.56 86 GLY A C 1
ATOM 681 O O . GLY A 1 86 ? 4.431 -3.190 -11.281 1.00 87.56 86 GLY A O 1
ATOM 682 N N . ILE A 1 87 ? 6.055 -1.767 -11.927 1.00 89.12 87 ILE A N 1
ATOM 683 C CA . ILE A 1 87 ? 5.662 -0.670 -11.033 1.00 89.12 87 ILE A CA 1
ATOM 684 C C . ILE A 1 87 ? 4.262 -0.115 -11.326 1.00 89.12 87 ILE A C 1
ATOM 686 O O . ILE A 1 87 ? 3.598 0.346 -10.403 1.00 89.12 87 ILE A O 1
ATOM 690 N N . ASP A 1 88 ? 3.787 -0.229 -12.570 1.00 89.06 88 ASP A N 1
ATOM 691 C CA . ASP A 1 88 ? 2.486 0.305 -12.989 1.00 89.06 88 ASP A CA 1
ATOM 692 C C . ASP A 1 88 ? 1.339 -0.353 -12.218 1.00 89.06 88 ASP A C 1
ATOM 694 O O . ASP A 1 88 ? 0.406 0.315 -11.790 1.00 89.06 88 ASP A O 1
ATOM 698 N N . GLY A 1 89 ? 1.432 -1.664 -11.965 1.00 91.12 89 GLY A N 1
ATOM 699 C CA . GLY A 1 89 ? 0.411 -2.369 -11.192 1.00 91.12 89 GLY A CA 1
ATOM 700 C C . GLY A 1 89 ? 0.291 -1.846 -9.758 1.00 91.12 89 GLY A C 1
ATOM 701 O O . GLY A 1 89 ? -0.818 -1.739 -9.232 1.00 91.12 89 GLY A O 1
ATOM 702 N N . LEU A 1 90 ? 1.417 -1.523 -9.112 1.00 92.56 90 LEU A N 1
ATOM 703 C CA . LEU A 1 90 ? 1.426 -0.972 -7.751 1.00 92.56 90 LEU A CA 1
ATOM 704 C C . LEU A 1 90 ? 0.899 0.462 -7.720 1.00 92.56 90 LEU A C 1
ATOM 706 O O . LEU A 1 90 ? 0.218 0.844 -6.774 1.00 92.56 90 LEU A O 1
ATOM 710 N N . GLU A 1 91 ? 1.178 1.239 -8.761 1.00 93.06 91 GLU A N 1
ATOM 711 C CA . GLU A 1 91 ? 0.664 2.597 -8.902 1.00 93.06 91 GLU A CA 1
ATOM 712 C C . GLU A 1 91 ? -0.849 2.634 -9.125 1.00 93.06 91 GLU A C 1
ATOM 714 O O . GLU A 1 91 ? -1.539 3.403 -8.464 1.00 93.06 91 GLU A O 1
ATOM 719 N N . GLU A 1 92 ? -1.391 1.757 -9.970 1.00 94.19 92 GLU A N 1
ATOM 720 C CA . GLU A 1 92 ? -2.843 1.636 -10.136 1.00 94.19 92 GLU A CA 1
ATOM 721 C C . GLU A 1 92 ? -3.548 1.318 -8.802 1.00 94.19 92 GLU A C 1
ATOM 723 O O . GLU A 1 92 ? -4.639 1.825 -8.532 1.00 94.19 92 GLU A O 1
ATOM 728 N N . GLU A 1 93 ? -2.946 0.473 -7.955 1.00 95.19 93 GLU A N 1
ATOM 729 C CA . GLU A 1 93 ? -3.483 0.205 -6.615 1.00 95.19 93 GLU A CA 1
ATOM 730 C C . GLU A 1 93 ? -3.301 1.376 -5.654 1.00 95.19 93 GLU A C 1
ATOM 732 O O . GLU A 1 93 ? -4.182 1.621 -4.832 1.00 95.19 93 GLU A O 1
ATOM 737 N N . LEU A 1 94 ? -2.196 2.116 -5.754 1.00 95.06 94 LEU A N 1
ATOM 738 C CA . LEU A 1 94 ? -1.991 3.336 -4.979 1.00 95.06 94 LEU A CA 1
ATOM 739 C C . LEU A 1 94 ? -3.087 4.360 -5.284 1.00 95.06 94 LEU A C 1
ATOM 741 O O . LEU A 1 94 ? -3.712 4.881 -4.362 1.00 95.06 94 LEU A O 1
ATOM 745 N N . GLU A 1 95 ? -3.365 4.612 -6.563 1.00 92.62 95 GLU A N 1
ATOM 746 C CA . GLU A 1 95 ? -4.433 5.516 -6.996 1.00 92.62 95 GLU A CA 1
ATOM 747 C C . GLU A 1 95 ? -5.802 5.055 -6.480 1.00 92.62 95 GLU A C 1
ATOM 749 O O . GLU A 1 95 ? -6.570 5.860 -5.944 1.00 92.62 95 GLU A O 1
ATOM 754 N N . ARG A 1 96 ? -6.094 3.749 -6.567 1.00 95.62 96 ARG A N 1
ATOM 755 C CA . ARG A 1 96 ? -7.317 3.161 -5.996 1.00 95.62 96 ARG A CA 1
ATOM 756 C C . ARG A 1 96 ? -7.397 3.355 -4.483 1.00 95.62 96 ARG A C 1
ATOM 758 O O . ARG A 1 96 ? -8.456 3.739 -3.985 1.00 95.62 96 ARG A O 1
ATOM 765 N N . ALA A 1 97 ? -6.307 3.124 -3.756 1.00 93.56 97 ALA A N 1
ATOM 766 C CA . ALA A 1 97 ? -6.260 3.256 -2.305 1.00 93.56 97 ALA A CA 1
ATOM 767 C C . ALA A 1 97 ? -6.414 4.717 -1.854 1.00 93.56 97 ALA A C 1
ATOM 769 O O . ALA A 1 97 ? -7.162 4.997 -0.917 1.00 93.56 97 ALA A O 1
ATOM 770 N N . VAL A 1 98 ? -5.791 5.667 -2.558 1.00 92.25 98 VAL A N 1
ATOM 771 C CA . VAL A 1 98 ? -6.001 7.107 -2.337 1.00 92.25 98 VAL A CA 1
ATOM 772 C C . VAL A 1 98 ? -7.449 7.491 -2.641 1.00 92.25 98 VAL A C 1
ATOM 774 O O . VAL A 1 98 ? -8.087 8.167 -1.836 1.00 92.25 98 VAL A O 1
ATOM 777 N N . GLY A 1 99 ? -8.017 7.010 -3.749 1.00 90.94 99 GLY A N 1
ATOM 778 C CA . GLY A 1 99 ? -9.431 7.210 -4.066 1.00 90.94 99 GLY A CA 1
ATOM 779 C C . GLY A 1 99 ? -10.354 6.669 -2.971 1.00 90.94 99 GLY A C 1
ATOM 780 O O . GLY A 1 99 ? -11.304 7.339 -2.567 1.00 90.94 99 GLY A O 1
ATOM 781 N N . PHE A 1 100 ? -10.042 5.497 -2.419 1.00 92.56 100 PHE A N 1
ATOM 782 C CA . PHE A 1 100 ? -10.752 4.931 -1.276 1.00 92.56 100 PHE A CA 1
ATOM 783 C C . PHE A 1 100 ? -10.689 5.845 -0.042 1.00 92.56 100 PHE A C 1
ATOM 785 O O . PHE A 1 100 ? -11.733 6.103 0.557 1.00 92.56 100 PHE A O 1
ATOM 792 N N . LEU A 1 101 ? -9.517 6.386 0.302 1.00 90.38 101 LEU A N 1
ATOM 793 C CA . LEU A 1 101 ? -9.358 7.340 1.408 1.00 90.38 101 LEU A CA 1
ATOM 794 C C . LEU A 1 101 ? -10.221 8.592 1.213 1.00 90.38 101 LEU A C 1
ATOM 796 O O . LEU A 1 101 ? -10.934 9.009 2.123 1.00 90.38 101 LEU A O 1
ATOM 800 N N . VAL A 1 102 ? -10.206 9.158 0.005 1.00 91.19 102 VAL A N 1
ATOM 801 C CA . VAL A 1 102 ? -10.994 10.349 -0.345 1.00 91.19 102 VAL A CA 1
ATOM 802 C C . VAL A 1 102 ? -12.496 10.079 -0.220 1.00 91.19 102 VAL A C 1
ATOM 804 O O . VAL A 1 102 ? -13.224 10.887 0.360 1.00 91.19 102 VAL A O 1
ATOM 807 N N . LEU A 1 103 ? -12.966 8.938 -0.732 1.00 91.56 103 LEU A N 1
ATOM 808 C CA . LEU A 1 103 ? -14.384 8.568 -0.725 1.00 91.56 103 LEU A CA 1
ATOM 809 C C . LEU A 1 103 ? -14.925 8.277 0.679 1.00 91.56 103 LEU A C 1
ATOM 811 O O . LEU A 1 103 ? -16.099 8.528 0.938 1.00 91.56 103 LEU A O 1
ATOM 815 N N . ASN A 1 104 ? -14.081 7.772 1.579 1.00 92.25 104 ASN A N 1
ATOM 816 C CA . ASN A 1 104 ? -14.480 7.370 2.931 1.00 92.25 104 ASN A CA 1
ATOM 817 C C . ASN A 1 104 ? -14.025 8.376 3.994 1.00 92.25 104 ASN A C 1
ATOM 819 O O . ASN A 1 104 ? -14.091 8.073 5.177 1.00 92.25 104 ASN A O 1
ATOM 823 N N . ARG A 1 105 ? -13.596 9.587 3.605 1.00 89.81 105 ARG A N 1
ATOM 824 C CA . ARG A 1 105 ? -13.052 10.614 4.517 1.00 89.81 105 ARG A CA 1
ATOM 825 C C . ARG A 1 105 ? -13.926 10.905 5.743 1.00 89.81 105 ARG A C 1
ATOM 827 O O . ARG A 1 105 ? -13.412 11.256 6.794 1.00 89.81 105 ARG A O 1
ATOM 834 N N . GLN A 1 106 ? -15.243 10.784 5.591 1.00 90.75 106 GLN A N 1
ATOM 835 C CA . GLN A 1 106 ? -16.237 11.032 6.640 1.00 90.75 106 GLN A CA 1
ATOM 836 C C . GLN A 1 106 ? -16.321 9.900 7.673 1.00 90.75 106 GLN A C 1
ATOM 838 O O . GLN A 1 106 ? -16.764 10.130 8.792 1.00 90.75 106 GLN A O 1
ATOM 843 N N . ASP A 1 107 ? -15.864 8.704 7.303 1.00 90.44 107 ASP A N 1
ATOM 844 C CA . ASP A 1 107 ? -15.822 7.510 8.148 1.00 90.44 107 ASP A CA 1
ATOM 845 C C . ASP A 1 107 ? -14.463 7.357 8.857 1.00 90.44 107 ASP A C 1
ATOM 847 O O . ASP A 1 107 ? -14.251 6.410 9.621 1.00 90.44 107 ASP A O 1
ATOM 851 N N . ILE A 1 108 ? -13.525 8.277 8.598 1.00 92.56 108 ILE A N 1
ATOM 852 C CA . ILE A 1 108 ? -12.206 8.320 9.230 1.00 92.56 108 ILE A CA 1
ATOM 853 C C . ILE A 1 108 ? -12.342 9.069 10.560 1.00 92.56 108 ILE A C 1
ATOM 855 O O . ILE A 1 108 ? -12.673 10.257 10.554 1.00 92.56 108 ILE A O 1
ATOM 859 N N . PRO A 1 109 ? -12.079 8.414 11.708 1.00 93.75 109 PRO A N 1
ATOM 860 C CA . PRO A 1 109 ? -12.126 9.079 13.002 1.00 93.75 109 PRO A CA 1
ATOM 861 C C . PRO A 1 109 ? -11.127 10.235 13.068 1.00 93.75 109 PRO A C 1
ATOM 863 O O . PRO A 1 109 ? -10.073 10.187 12.424 1.00 93.75 109 PRO A O 1
ATOM 866 N N . ALA A 1 110 ? -11.439 11.253 13.870 1.00 91.25 110 ALA A N 1
ATOM 867 C CA . ALA A 1 110 ? -10.589 12.427 14.036 1.00 91.25 110 ALA A CA 1
ATOM 868 C C . ALA A 1 110 ? -9.185 12.061 14.553 1.00 91.25 110 ALA A C 1
ATOM 870 O O . ALA A 1 110 ? -8.962 11.001 15.144 1.00 91.25 110 ALA A O 1
ATOM 871 N N . GLU A 1 111 ? -8.217 12.946 14.330 1.00 87.50 111 GLU A N 1
ATOM 872 C CA . GLU A 1 111 ? -6.880 12.765 14.891 1.00 87.50 111 GLU A CA 1
ATOM 873 C C . GLU A 1 111 ? -6.928 12.732 16.428 1.00 87.50 111 GLU A C 1
ATOM 875 O O . GLU A 1 111 ? -7.621 13.528 17.058 1.00 87.50 111 GLU A O 1
ATOM 880 N N . GLY A 1 112 ? -6.204 11.782 17.030 1.00 86.75 112 GLY A N 1
ATOM 881 C CA . GLY A 1 112 ? -6.194 11.570 18.481 1.00 86.75 112 GLY A CA 1
ATOM 882 C C . GLY A 1 112 ? -7.365 10.744 19.028 1.00 86.75 112 GLY A C 1
ATOM 883 O O . GLY A 1 112 ? -7.416 10.512 20.235 1.00 86.75 112 GLY A O 1
ATOM 884 N N . ASP A 1 113 ? -8.282 10.272 18.177 1.00 92.75 113 ASP A N 1
ATOM 885 C CA . ASP A 1 113 ? -9.343 9.347 18.584 1.00 92.75 113 ASP A CA 1
ATOM 886 C C . ASP A 1 113 ? -8.737 8.022 19.114 1.00 92.75 113 ASP A C 1
ATOM 888 O O . ASP A 1 113 ? -7.950 7.381 18.413 1.00 92.75 113 ASP A O 1
ATOM 892 N N . PRO A 1 114 ? -9.072 7.582 20.345 1.00 92.19 114 PRO A N 1
ATOM 893 C CA . PRO A 1 114 ? -8.478 6.389 20.949 1.00 92.19 114 PRO A CA 1
ATOM 894 C C . PRO A 1 114 ? -9.079 5.065 20.442 1.00 92.19 114 PRO A C 1
ATOM 896 O O . PRO A 1 114 ? -8.670 3.998 20.907 1.00 92.19 114 PRO A O 1
ATOM 899 N N . SER A 1 115 ? -10.066 5.104 19.541 1.00 94.06 115 SER A N 1
ATOM 900 C CA . SER A 1 115 ? -10.754 3.920 19.026 1.00 94.06 115 SER A CA 1
ATOM 901 C C . SER A 1 115 ? -9.824 2.986 18.256 1.00 94.06 115 SER A C 1
ATOM 903 O O . SER A 1 115 ? -8.896 3.396 17.558 1.00 94.06 115 SER A O 1
ATOM 905 N N . GLU A 1 116 ? -10.131 1.689 18.310 1.00 93.62 116 GLU A N 1
ATOM 906 C CA . GLU A 1 116 ? -9.452 0.697 17.474 1.00 93.62 116 GLU A CA 1
ATOM 907 C C . GLU A 1 116 ? -9.586 1.037 15.984 1.00 93.62 116 GLU A C 1
ATOM 909 O O . GLU A 1 116 ? -8.606 0.960 15.248 1.00 93.62 116 GLU A O 1
ATOM 914 N N . SER A 1 117 ? -10.760 1.504 15.540 1.00 94.56 117 SER A N 1
ATOM 915 C CA . SER A 1 117 ? -10.990 1.937 14.155 1.00 94.56 117 SER A CA 1
ATOM 916 C C . SER A 1 117 ? -9.965 2.971 13.687 1.00 94.56 117 SER A C 1
ATOM 918 O O . SER A 1 117 ? -9.451 2.854 12.573 1.00 94.56 117 SER A O 1
ATOM 920 N N . ARG A 1 118 ? -9.617 3.949 14.537 1.00 94.56 118 ARG A N 1
ATOM 921 C CA . ARG A 1 118 ? -8.597 4.955 14.221 1.00 94.56 118 ARG A CA 1
ATOM 922 C C . ARG A 1 118 ? -7.235 4.313 13.964 1.00 94.56 118 ARG A C 1
ATOM 924 O O . ARG A 1 118 ? -6.601 4.626 12.959 1.00 94.56 118 ARG A O 1
ATOM 931 N N . LYS A 1 119 ? -6.824 3.362 14.807 1.00 94.88 119 LYS A N 1
ATOM 932 C CA . LYS A 1 119 ? -5.549 2.640 14.652 1.00 94.88 119 LYS A CA 1
ATOM 933 C C . LYS A 1 119 ? -5.470 1.896 13.318 1.00 94.88 119 LYS A C 1
ATOM 935 O O . LYS A 1 119 ? -4.415 1.871 12.692 1.00 94.88 119 LYS A O 1
ATOM 940 N N . TYR A 1 120 ? -6.568 1.290 12.862 1.00 95.56 120 TYR A N 1
ATOM 941 C CA . TYR A 1 120 ? -6.592 0.592 11.570 1.00 95.56 120 TYR A CA 1
ATOM 942 C C . TYR A 1 120 ? -6.556 1.547 10.378 1.00 95.56 120 TYR A C 1
ATOM 944 O O . TYR A 1 120 ? -5.859 1.258 9.405 1.00 95.56 120 TYR A O 1
ATOM 952 N N . TRP A 1 121 ? -7.219 2.702 10.470 1.00 95.38 121 TRP A N 1
ATOM 953 C CA . TRP A 1 121 ? -7.056 3.764 9.478 1.00 95.38 121 TRP A CA 1
ATOM 954 C C . TRP A 1 121 ? -5.605 4.243 9.401 1.00 95.38 121 TRP A C 1
ATOM 956 O O . TRP A 1 121 ? -5.060 4.321 8.307 1.00 95.38 121 TRP A O 1
ATOM 966 N N . GLU A 1 122 ? -4.947 4.487 10.536 1.00 93.81 122 GLU A N 1
ATOM 967 C CA . GLU A 1 122 ? -3.532 4.886 10.587 1.00 93.81 122 GLU A CA 1
ATOM 968 C C . GLU A 1 122 ? -2.604 3.835 9.974 1.00 93.81 122 GLU A C 1
ATOM 970 O O . GLU A 1 122 ? -1.770 4.174 9.137 1.00 93.81 122 GLU A O 1
ATOM 975 N N . LYS A 1 123 ? -2.800 2.550 10.297 1.00 95.12 123 LYS A N 1
ATOM 976 C CA . LYS A 1 123 ? -2.054 1.452 9.661 1.00 95.12 123 LYS A CA 1
ATOM 977 C C . LYS A 1 123 ? -2.268 1.417 8.145 1.00 95.12 123 LYS A C 1
ATOM 979 O O . LYS A 1 123 ? -1.309 1.227 7.400 1.00 95.12 123 LYS A O 1
ATOM 984 N N . PHE A 1 124 ? -3.503 1.620 7.683 1.00 95.25 124 PHE A N 1
ATOM 985 C CA . PHE A 1 124 ? -3.807 1.679 6.255 1.00 95.25 124 PHE A CA 1
ATOM 986 C C . PHE A 1 124 ? -3.149 2.894 5.583 1.00 95.25 124 PHE A C 1
ATOM 988 O O . PHE A 1 124 ? -2.564 2.747 4.515 1.00 95.25 124 PHE A O 1
ATOM 995 N N . PHE A 1 125 ? -3.152 4.071 6.218 1.00 93.88 125 PHE A N 1
ATOM 996 C CA . PHE A 1 125 ? -2.429 5.248 5.724 1.00 93.88 125 PHE A CA 1
ATOM 997 C C . PHE A 1 125 ? -0.926 4.997 5.602 1.00 93.88 125 PHE A C 1
ATOM 999 O O . PHE A 1 125 ? -0.343 5.320 4.571 1.00 93.88 125 PHE A O 1
ATOM 1006 N N . SER A 1 126 ? -0.303 4.398 6.621 1.00 93.12 126 SER A N 1
ATOM 1007 C CA . SER A 1 126 ? 1.122 4.058 6.580 1.00 93.12 126 SER A CA 1
ATOM 1008 C C . SER A 1 126 ? 1.447 3.076 5.455 1.00 93.12 126 SER A C 1
ATOM 1010 O O . SER A 1 126 ? 2.465 3.231 4.787 1.00 93.12 126 SER A O 1
ATOM 1012 N N . LEU A 1 127 ? 0.570 2.102 5.200 1.00 95.44 127 LEU A N 1
ATOM 1013 C CA . LEU A 1 127 ? 0.716 1.182 4.075 1.00 95.44 127 LEU A CA 1
ATOM 1014 C C . LEU A 1 127 ? 0.622 1.915 2.725 1.00 95.44 127 LEU A C 1
ATOM 1016 O O . LEU A 1 127 ? 1.450 1.688 1.846 1.00 95.44 127 LEU A O 1
ATOM 1020 N N . VAL A 1 128 ? -0.354 2.812 2.560 1.00 94.31 128 VAL A N 1
ATOM 1021 C CA . VAL A 1 128 ? -0.508 3.627 1.342 1.00 94.31 128 VAL A CA 1
ATOM 1022 C C . VAL A 1 128 ? 0.721 4.510 1.110 1.00 94.31 128 VAL A C 1
ATOM 1024 O O . VAL A 1 128 ? 1.227 4.562 -0.010 1.00 94.31 128 VAL A O 1
ATOM 1027 N N . ASP A 1 129 ? 1.250 5.146 2.158 1.00 91.19 129 ASP A N 1
ATOM 1028 C CA . ASP A 1 129 ? 2.477 5.944 2.067 1.00 91.19 129 ASP A CA 1
ATOM 1029 C C . ASP A 1 129 ? 3.694 5.084 1.686 1.00 91.19 129 ASP A C 1
ATOM 1031 O O . ASP A 1 129 ? 4.468 5.447 0.800 1.00 91.19 129 ASP A O 1
ATOM 1035 N N . ARG A 1 130 ? 3.821 3.885 2.267 1.00 93.25 130 ARG A N 1
ATOM 1036 C CA . ARG A 1 130 ? 4.874 2.926 1.905 1.00 93.25 130 ARG A CA 1
ATOM 1037 C C . ARG A 1 130 ? 4.801 2.536 0.426 1.00 93.25 130 ARG A C 1
ATOM 1039 O O . ARG A 1 130 ? 5.831 2.505 -0.247 1.00 93.25 130 ARG A O 1
ATOM 1046 N N . ILE A 1 131 ? 3.607 2.269 -0.106 1.00 93.44 131 ILE A N 1
ATOM 1047 C CA . ILE A 1 131 ? 3.416 1.961 -1.534 1.00 93.44 131 ILE A CA 1
ATOM 1048 C C . ILE A 1 131 ? 3.787 3.174 -2.392 1.00 93.44 131 ILE A C 1
ATOM 1050 O O . ILE A 1 131 ? 4.481 3.014 -3.392 1.00 93.44 131 ILE A O 1
ATOM 1054 N N . ASN A 1 132 ? 3.395 4.384 -1.988 1.00 92.06 132 ASN A N 1
ATOM 1055 C CA . ASN A 1 132 ? 3.768 5.625 -2.669 1.00 92.06 132 ASN A CA 1
ATOM 1056 C C . ASN A 1 132 ? 5.290 5.807 -2.765 1.00 92.06 132 ASN A C 1
ATOM 1058 O O . ASN A 1 132 ? 5.810 6.099 -3.843 1.00 92.06 132 ASN A O 1
ATOM 1062 N N . GLN A 1 133 ? 6.019 5.566 -1.673 1.00 89.31 133 GLN A N 1
ATOM 1063 C CA . GLN A 1 133 ? 7.483 5.599 -1.667 1.00 89.31 133 GLN A CA 1
ATOM 1064 C C . GLN A 1 133 ? 8.071 4.576 -2.649 1.00 89.31 133 GLN A C 1
ATOM 1066 O O . GLN A 1 133 ? 8.957 4.912 -3.433 1.00 89.31 133 GLN A O 1
ATOM 1071 N N . LEU A 1 134 ? 7.546 3.347 -2.663 1.00 90.19 134 LEU A N 1
ATOM 1072 C CA . LEU A 1 134 ? 7.991 2.304 -3.590 1.00 90.19 134 LEU A CA 1
ATOM 1073 C C . LEU A 1 134 ? 7.691 2.657 -5.051 1.00 90.19 134 LEU A C 1
ATOM 1075 O O . LEU A 1 134 ? 8.556 2.488 -5.906 1.00 90.19 134 LEU A O 1
ATOM 1079 N N . VAL A 1 135 ? 6.512 3.199 -5.351 1.00 90.00 135 VAL A N 1
ATOM 1080 C CA . VAL A 1 135 ? 6.157 3.675 -6.697 1.00 90.00 135 VAL A CA 1
ATOM 1081 C C . VAL A 1 135 ? 7.093 4.798 -7.146 1.00 90.00 135 VAL A C 1
ATOM 1083 O O . VAL A 1 135 ? 7.617 4.747 -8.261 1.00 90.00 135 VAL A O 1
ATOM 1086 N N . ALA A 1 136 ? 7.375 5.771 -6.275 1.00 85.31 136 ALA A N 1
ATOM 1087 C CA . ALA A 1 136 ? 8.307 6.857 -6.570 1.00 85.31 136 ALA A CA 1
ATOM 1088 C C . ALA A 1 136 ? 9.725 6.330 -6.857 1.00 85.31 136 ALA A C 1
ATOM 1090 O O . ALA A 1 136 ? 10.309 6.659 -7.894 1.00 85.31 136 ALA A O 1
ATOM 1091 N N . LEU A 1 137 ? 10.234 5.441 -5.994 1.00 83.69 137 LEU A N 1
ATOM 1092 C CA . LEU A 1 137 ? 11.530 4.780 -6.170 1.00 83.69 137 LEU A CA 1
ATOM 1093 C C . LEU A 1 137 ? 11.596 3.983 -7.477 1.00 83.69 137 LEU A C 1
ATOM 1095 O O . LEU A 1 137 ? 12.585 4.079 -8.202 1.00 83.69 137 LEU A O 1
ATOM 1099 N N . GLY A 1 138 ? 10.550 3.214 -7.788 1.00 82.38 138 GLY A N 1
ATOM 1100 C CA . GLY A 1 138 ? 10.476 2.381 -8.986 1.00 82.38 138 GLY A CA 1
ATOM 1101 C C . GLY A 1 138 ? 10.344 3.176 -10.286 1.00 82.38 138 GLY A C 1
ATOM 1102 O O . GLY A 1 138 ? 10.693 2.668 -11.346 1.00 82.38 138 GLY A O 1
ATOM 1103 N N . ARG A 1 139 ? 9.887 4.432 -10.232 1.00 78.31 139 ARG A N 1
ATOM 1104 C CA . ARG A 1 139 ? 9.861 5.346 -11.387 1.00 78.31 139 ARG A CA 1
ATOM 1105 C C . ARG A 1 139 ? 11.158 6.134 -11.580 1.00 78.31 139 ARG A C 1
ATOM 1107 O O . ARG A 1 139 ? 11.233 6.954 -12.493 1.00 78.31 139 ARG A O 1
ATOM 1114 N N . GLY A 1 140 ? 12.152 5.952 -10.708 1.00 67.75 140 GLY A N 1
ATOM 1115 C CA . GLY A 1 140 ? 13.367 6.771 -10.721 1.00 67.75 140 GLY A CA 1
ATOM 1116 C C . GLY A 1 140 ? 13.097 8.257 -10.449 1.00 67.75 140 GLY A C 1
ATOM 1117 O O . GLY A 1 140 ? 13.963 9.102 -10.681 1.00 67.75 140 GLY A O 1
ATOM 1118 N N . VAL A 1 141 ? 11.901 8.588 -9.954 1.00 63.28 141 VAL A N 1
ATOM 1119 C CA . VAL A 1 141 ? 11.557 9.923 -9.478 1.00 63.28 141 VAL A CA 1
ATOM 1120 C C . VAL A 1 141 ? 12.201 10.031 -8.101 1.00 63.28 141 VAL A C 1
ATOM 1122 O O . VAL A 1 141 ? 11.856 9.271 -7.198 1.00 63.28 141 VAL A O 1
ATOM 1125 N N . LYS A 1 142 ? 13.166 10.949 -7.929 1.00 48.91 142 LYS A N 1
ATOM 1126 C CA . LYS A 1 142 ? 13.544 11.412 -6.581 1.00 48.91 142 LYS A CA 1
ATOM 1127 C C . LYS A 1 142 ? 12.233 11.744 -5.890 1.00 48.91 142 LYS A C 1
ATOM 1129 O O . LYS A 1 142 ? 11.543 12.582 -6.453 1.00 48.91 142 LYS A O 1
ATOM 1134 N N . GLU A 1 143 ? 11.925 11.014 -4.813 1.00 53.19 143 GLU A N 1
ATOM 1135 C CA . GLU A 1 143 ? 10.711 11.017 -3.982 1.00 53.19 143 GLU A CA 1
ATOM 1136 C C . GLU A 1 143 ? 9.656 12.058 -4.379 1.00 53.19 143 GLU A C 1
ATOM 1138 O O . GLU A 1 143 ? 9.972 13.230 -4.566 1.00 53.19 143 GLU 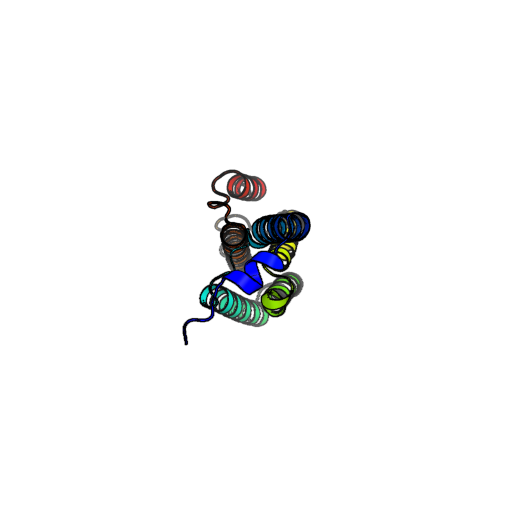A O 1
ATOM 1143 N N . LEU A 1 144 ? 8.370 11.688 -4.402 1.00 49.94 144 LEU A N 1
ATOM 1144 C CA . LEU A 1 144 ? 7.275 12.668 -4.395 1.00 49.94 144 LEU A CA 1
ATOM 1145 C C . LEU A 1 144 ? 7.272 13.454 -3.061 1.00 49.94 144 LEU A C 1
ATOM 1147 O O . LEU A 1 144 ? 6.332 13.394 -2.275 1.00 49.94 144 LEU A O 1
ATOM 1151 N N . SER A 1 145 ? 8.345 14.187 -2.775 1.00 57.38 145 SER A N 1
ATOM 1152 C CA . SER A 1 145 ? 8.506 15.085 -1.655 1.00 57.38 145 SER A CA 1
ATOM 1153 C C . SER A 1 145 ? 7.723 16.352 -1.967 1.00 57.38 145 SER A C 1
ATOM 1155 O O . SER A 1 145 ? 7.948 16.991 -2.997 1.00 57.38 145 SER A O 1
ATOM 1157 N N . GLY A 1 146 ? 6.812 16.714 -1.068 1.00 56.06 146 GLY A N 1
ATOM 1158 C CA . GLY A 1 146 ? 6.083 17.978 -1.082 1.00 56.06 146 GLY A CA 1
ATOM 1159 C C . GLY A 1 146 ? 4.642 17.840 -1.583 1.00 56.06 146 GLY A C 1
ATOM 1160 O O . GLY A 1 146 ? 3.761 17.651 -0.750 1.00 56.06 146 GLY A O 1
ATOM 1161 N N . PRO A 1 147 ? 4.346 17.943 -2.893 1.00 56.38 147 PRO A N 1
ATOM 1162 C CA . PRO A 1 147 ? 2.982 18.212 -3.365 1.00 56.38 147 PRO A CA 1
ATOM 1163 C C . PRO A 1 147 ? 1.955 17.105 -3.095 1.00 56.38 147 PRO A C 1
ATOM 1165 O O . PRO A 1 147 ? 0.844 17.406 -2.671 1.00 56.38 147 PRO A O 1
ATOM 1168 N N . ALA A 1 148 ? 2.311 15.832 -3.302 1.00 55.84 148 ALA A N 1
ATOM 1169 C CA . ALA A 1 148 ? 1.391 14.714 -3.070 1.00 55.84 148 ALA A CA 1
ATOM 1170 C C . ALA A 1 148 ? 1.123 14.500 -1.570 1.00 55.84 148 ALA A C 1
ATOM 1172 O O . ALA A 1 148 ? -0.028 14.354 -1.164 1.00 55.84 148 ALA A O 1
ATOM 1173 N N . MET A 1 149 ? 2.164 14.589 -0.733 1.00 59.31 149 MET A N 1
ATOM 1174 C CA . MET A 1 149 ? 2.026 14.533 0.728 1.00 59.31 149 MET A CA 1
ATOM 1175 C C . MET A 1 149 ? 1.244 15.723 1.288 1.00 59.31 149 MET A C 1
ATOM 1177 O O . MET A 1 149 ? 0.426 15.537 2.183 1.00 59.31 149 MET A O 1
ATOM 1181 N N . HIS A 1 150 ? 1.429 16.924 0.732 1.00 60.50 150 HIS A N 1
ATOM 1182 C CA . HIS A 1 150 ? 0.626 18.097 1.084 1.00 60.50 150 HIS A CA 1
ATOM 1183 C C . HIS A 1 150 ? -0.836 17.961 0.656 1.00 60.50 150 HIS A C 1
ATOM 1185 O O . HIS A 1 150 ? -1.730 18.382 1.385 1.00 60.50 150 HIS A O 1
ATOM 1191 N N . ALA A 1 151 ? -1.106 17.366 -0.508 1.00 62.38 151 ALA A N 1
ATOM 1192 C CA . ALA A 1 151 ? -2.472 17.090 -0.935 1.00 62.38 151 ALA A CA 1
ATOM 1193 C C . ALA A 1 151 ? -3.141 16.074 0.001 1.00 62.38 151 ALA A C 1
ATOM 1195 O O . ALA A 1 151 ? -4.264 16.303 0.440 1.00 62.38 151 ALA A O 1
ATOM 1196 N N . ILE A 1 152 ? -2.434 15.004 0.381 1.00 62.31 152 ILE A N 1
ATOM 1197 C CA . ILE A 1 152 ? -2.922 14.019 1.354 1.00 62.31 152 ILE A CA 1
ATOM 1198 C C . ILE A 1 152 ? -3.137 14.674 2.728 1.00 62.31 152 ILE A C 1
ATOM 1200 O O . ILE A 1 152 ? -4.201 14.496 3.314 1.00 62.31 152 ILE A O 1
ATOM 1204 N N . SER A 1 153 ? -2.204 15.493 3.225 1.00 62.47 153 SER A N 1
ATOM 1205 C CA . SER A 1 153 ? -2.358 16.173 4.520 1.00 62.47 153 SER A CA 1
ATOM 1206 C C . SER A 1 153 ? -3.530 17.160 4.534 1.00 62.47 153 SER A C 1
ATOM 1208 O O . SER A 1 153 ? -4.283 17.203 5.502 1.00 62.47 153 SER A O 1
ATOM 1210 N N . HIS A 1 154 ? -3.729 17.903 3.442 1.00 62.34 154 HIS A N 1
ATOM 1211 C CA . HIS A 1 154 ? -4.820 18.869 3.302 1.00 62.34 154 HIS A CA 1
ATOM 1212 C C . HIS A 1 154 ? -6.185 18.184 3.114 1.00 62.34 154 HIS A C 1
ATOM 1214 O O . HIS A 1 154 ? -7.211 18.694 3.563 1.00 62.34 154 HIS A O 1
ATOM 1220 N N . ILE A 1 155 ? -6.229 17.02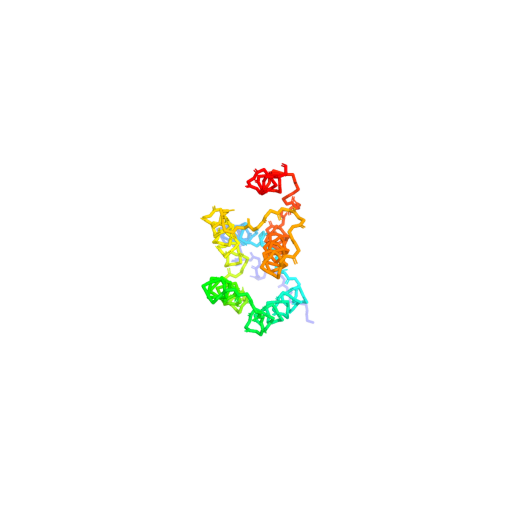1 2.457 1.00 58.59 155 ILE A N 1
ATOM 1221 C CA . ILE A 1 155 ? -7.450 16.208 2.338 1.00 58.59 155 ILE A CA 1
ATOM 1222 C C . ILE A 1 155 ? -7.819 15.575 3.690 1.00 58.59 155 ILE A C 1
ATOM 1224 O O . ILE A 1 155 ? -9.004 15.415 3.980 1.00 58.59 155 ILE A O 1
ATOM 1228 N N . LEU A 1 156 ? -6.824 15.261 4.525 1.00 55.38 156 LEU A N 1
ATOM 1229 C CA . LEU A 1 156 ? -6.995 14.642 5.843 1.00 55.38 156 LEU A CA 1
ATOM 1230 C C . LEU A 1 156 ? -7.160 15.635 7.003 1.00 55.38 156 LEU A C 1
ATOM 1232 O O . LEU A 1 156 ? -7.267 15.203 8.148 1.00 55.38 156 LEU A O 1
ATOM 1236 N N . GLY A 1 157 ? -7.240 16.938 6.724 1.00 46.50 157 GLY A N 1
ATOM 1237 C CA . GLY A 1 157 ? -7.566 17.947 7.733 1.00 46.50 157 GLY A CA 1
ATOM 1238 C C . GLY A 1 157 ? -6.489 18.151 8.800 1.00 46.50 157 GLY A C 1
ATOM 1239 O O . GLY A 1 157 ? -6.834 18.309 9.969 1.00 46.50 157 GLY A O 1
ATOM 1240 N N . LYS A 1 158 ? -5.211 18.161 8.404 1.00 46.59 158 LYS A N 1
ATOM 1241 C CA . LYS A 1 158 ? -4.173 18.889 9.150 1.00 46.59 158 LYS A CA 1
ATOM 1242 C C . LYS A 1 158 ? -4.009 20.294 8.593 1.00 46.59 158 LYS A C 1
ATOM 1244 O O . LYS A 1 158 ? -3.914 20.409 7.350 1.00 46.59 158 LYS A O 1
#

Sequence (158 aa):
MNASWEPWHKQLDEPTLYGLQFAADQLSRSSGKTALPGKDIESLQSELEQLLDNVIGSDIPQGLKALFLRNLESIRHSVLVYRIKGIDGLEEELERAVGFLVLNRQDIPAEGDPSESRKYWEKFFSLVDRINQLVALGRGVKELSGPAMHAISHILGK

Secondary structure (DSSP, 8-state):
----SHHHHTT--HHHHHHHHHHHHHHHHHTTSPPPPHHHHHHHHHHHHHHHHHHHHS-S-HHHHHHHHHHHHHHHHHHHTHHHHHHHHHHHHHHHHHHHHHHTGGGSPPTT--SHHHHHHHHHHHHHHHHHHHHHHHTT-S--TTHHHHHHHHHTT-

Radius of gyration: 22.39 Å; chains: 1; bounding box: 59×37×64 Å

pLDDT: mean 83.39, std 14.73, range [36.34, 97.25]